Protein AF-A0A9X8ZY82-F1 (afdb_monomer_lite)

Secondary structure (DSSP, 8-state):
-HHHHHHHHHH----EEEE--GGGTS-SEEEE--TT---SS----EEPTTEEEEEE-TTSPBPPTT---EEEEEE-

Foldseek 3Di:
DVVQCVVCVPPNDWDKQFDDDVVVPGGFAIDTPDPVDDDPDGDNHDGDPQKDKAFAAPVRDGDDPPDHGDIDMDGD

Organism: Bacillus cereus (NCBI:txid1396)

Sequence (76 aa):
RRFKGIFYNVQQTKLINLYGPTEATVDVTYYDCDLEKEAMIIPIGRPIDNTELYVLDQYQQVVPIGVAGELYLGGV

pLDDT: mean 88.61, std 11.38, range [57.22, 98.69]

InterPro domains:
  IPR000873 AMP-dependent synthetase/ligase domain [PF00501] (2-75)

Radius of gyration: 15.08 Å; chains: 1; bounding box: 36×20×35 Å

Structure (mmCIF, N/CA/C/O backbone):
data_AF-A0A9X8ZY82-F1
#
_entry.id   AF-A0A9X8ZY82-F1
#
loop_
_atom_site.group_PDB
_atom_site.id
_atom_site.type_symbol
_atom_site.label_atom_id
_atom_site.label_alt_id
_atom_site.label_comp_id
_atom_site.label_asym_id
_atom_site.label_entity_id
_atom_site.label_seq_id
_atom_site.pdbx_PDB_ins_code
_atom_site.Cartn_x
_atom_site.Cartn_y
_atom_site.Cartn_z
_atom_site.occupancy
_atom_site.B_iso_or_equiv
_atom_s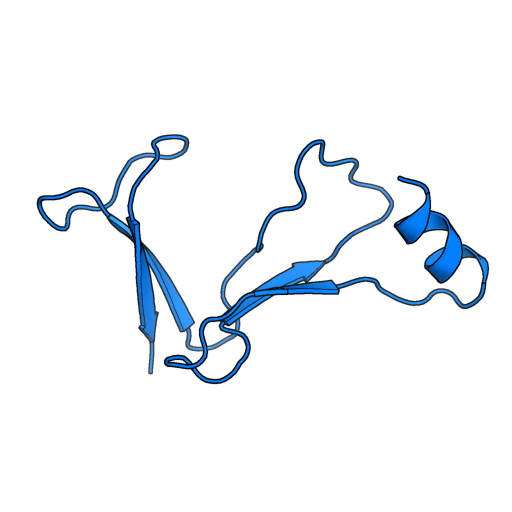ite.auth_seq_id
_atom_site.auth_comp_id
_atom_site.auth_asym_id
_atom_site.auth_atom_id
_atom_site.pdbx_PDB_model_num
ATOM 1 N N . ARG A 1 1 ? 3.332 8.167 -18.386 1.00 57.22 1 ARG A N 1
ATOM 2 C CA . ARG A 1 1 ? 3.724 7.554 -19.684 1.00 57.22 1 ARG A CA 1
ATOM 3 C C . ARG A 1 1 ? 5.210 7.764 -20.004 1.00 57.22 1 ARG A C 1
ATOM 5 O O . ARG A 1 1 ? 5.934 6.783 -20.047 1.00 57.22 1 ARG A O 1
ATOM 12 N N . ARG A 1 2 ? 5.706 9.008 -20.119 1.00 66.94 2 ARG A N 1
ATOM 13 C CA . ARG A 1 2 ? 7.114 9.305 -20.473 1.00 66.94 2 ARG A CA 1
ATOM 14 C C . ARG A 1 2 ? 8.167 8.754 -19.492 1.00 66.94 2 ARG A C 1
ATOM 16 O O . ARG A 1 2 ? 9.153 8.187 -19.935 1.00 66.94 2 ARG A O 1
ATOM 23 N N . PHE A 1 3 ? 7.933 8.869 -18.183 1.00 69.31 3 PHE A N 1
ATOM 24 C CA . PHE A 1 3 ? 8.896 8.464 -17.145 1.00 69.31 3 PHE A CA 1
ATOM 25 C C . PHE A 1 3 ? 9.258 6.969 -17.212 1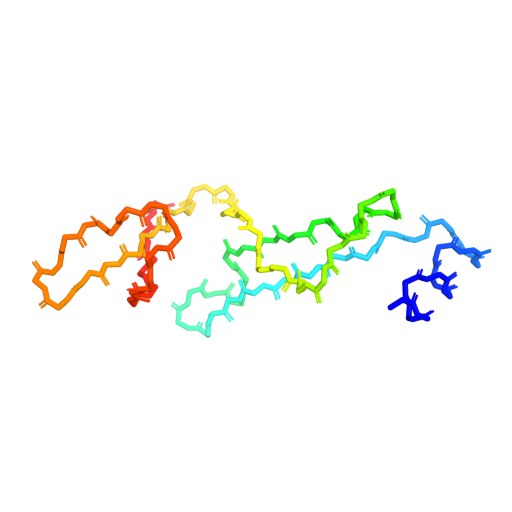.00 69.31 3 PHE A C 1
ATOM 27 O O . PHE A 1 3 ? 10.421 6.599 -17.187 1.00 69.31 3 PHE A O 1
ATOM 34 N N . LYS A 1 4 ? 8.256 6.111 -17.409 1.00 64.50 4 LYS A N 1
ATOM 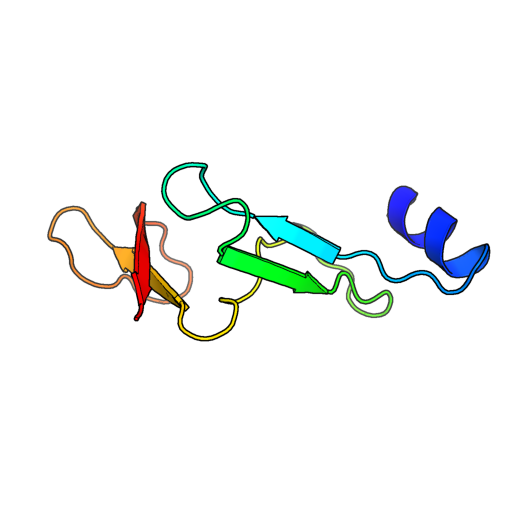35 C CA . LYS A 1 4 ? 8.386 4.650 -17.450 1.00 64.50 4 LYS A CA 1
ATOM 36 C C . LYS A 1 4 ? 9.162 4.134 -18.672 1.00 64.50 4 LYS A C 1
ATOM 38 O O . LYS A 1 4 ? 10.022 3.270 -18.537 1.00 64.50 4 LYS A O 1
ATOM 43 N N . GLY A 1 5 ? 8.892 4.699 -19.853 1.00 68.50 5 GLY A N 1
ATOM 44 C CA . GLY A 1 5 ? 9.579 4.323 -21.095 1.00 68.50 5 GLY A CA 1
ATOM 45 C C . GLY A 1 5 ? 11.055 4.729 -21.126 1.00 68.50 5 GLY A C 1
ATOM 46 O O . GLY A 1 5 ? 11.843 4.086 -21.808 1.00 68.50 5 GLY A O 1
ATOM 47 N N . ILE A 1 6 ? 11.447 5.757 -20.363 1.00 73.62 6 ILE A N 1
ATOM 48 C CA . ILE A 1 6 ? 12.852 6.172 -20.253 1.00 73.62 6 ILE A CA 1
ATOM 49 C C . ILE A 1 6 ? 13.680 5.093 -19.544 1.00 73.62 6 ILE A C 1
ATOM 51 O O . ILE A 1 6 ? 14.731 4.721 -20.045 1.00 73.62 6 ILE A O 1
ATOM 55 N N . PHE A 1 7 ? 13.218 4.554 -18.414 1.00 71.38 7 PHE A N 1
ATOM 56 C CA . PHE A 1 7 ? 14.023 3.598 -17.642 1.00 71.38 7 PHE A CA 1
ATOM 57 C C . PHE A 1 7 ? 14.074 2.206 -18.272 1.00 71.38 7 PHE A C 1
ATOM 59 O O . PHE A 1 7 ? 15.133 1.577 -18.285 1.00 71.38 7 PHE A O 1
ATOM 66 N N . TYR A 1 8 ? 12.965 1.740 -18.849 1.00 72.50 8 TYR A N 1
ATOM 67 C CA . TYR A 1 8 ? 12.956 0.413 -19.455 1.00 72.50 8 TYR A CA 1
ATOM 68 C C . TYR A 1 8 ? 13.811 0.335 -20.721 1.00 72.50 8 TYR A C 1
ATOM 70 O O . TYR A 1 8 ? 14.615 -0.582 -20.864 1.00 72.50 8 TYR A O 1
ATOM 78 N N . ASN A 1 9 ? 13.693 1.317 -21.619 1.00 69.88 9 ASN A N 1
ATOM 79 C CA . ASN A 1 9 ? 14.386 1.275 -22.909 1.00 69.88 9 ASN A CA 1
ATOM 80 C C . ASN A 1 9 ? 15.902 1.478 -22.792 1.00 69.88 9 ASN A C 1
ATOM 82 O O . ASN A 1 9 ? 16.622 1.192 -23.744 1.00 69.88 9 ASN A O 1
ATOM 86 N N . VAL A 1 10 ? 16.391 1.981 -21.653 1.00 68.25 10 VAL A N 1
ATOM 87 C CA . VAL A 1 10 ? 17.820 2.252 -21.456 1.00 68.25 10 VAL A CA 1
ATOM 88 C C . VAL A 1 10 ? 18.537 1.061 -20.809 1.00 68.25 10 VAL A C 1
ATOM 90 O O . VAL A 1 10 ? 19.677 0.804 -21.180 1.00 68.25 10 VAL A O 1
ATOM 93 N N . GLN A 1 11 ? 17.909 0.318 -19.880 1.00 74.06 11 GLN A N 1
ATOM 94 C CA . GLN A 1 11 ? 18.583 -0.782 -19.151 1.00 74.06 11 GLN A CA 1
ATOM 95 C C . GLN A 1 11 ? 17.695 -1.986 -18.770 1.00 74.06 11 GLN A C 1
ATOM 97 O O . GLN A 1 11 ? 18.108 -2.805 -17.955 1.00 74.06 11 GLN A O 1
ATOM 102 N N . GLN A 1 12 ? 16.476 -2.117 -19.307 1.00 80.81 12 GLN A N 1
ATOM 103 C CA . GLN A 1 12 ? 15.482 -3.104 -18.836 1.00 80.81 12 GLN A CA 1
ATOM 104 C C . GLN A 1 12 ? 15.165 -2.998 -17.329 1.00 80.81 12 GLN A C 1
ATOM 106 O O . GLN A 1 12 ? 14.779 -3.973 -16.682 1.00 80.81 12 GLN A O 1
ATOM 111 N N . THR A 1 13 ? 15.310 -1.804 -16.753 1.00 84.12 13 THR A N 1
ATOM 112 C CA . THR A 1 13 ? 15.068 -1.560 -15.3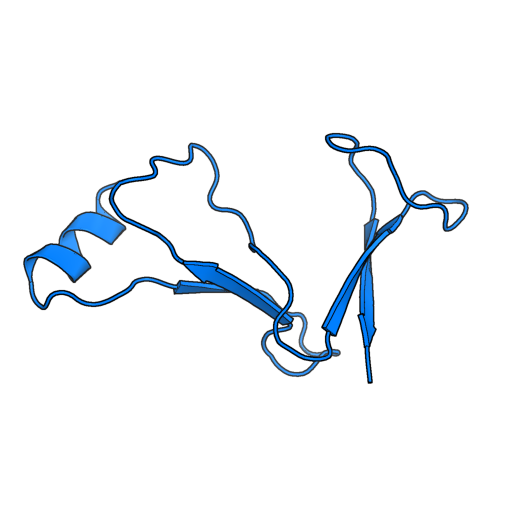28 1.00 84.12 13 THR A CA 1
ATOM 113 C C . THR A 1 13 ? 13.579 -1.634 -15.002 1.00 84.12 13 THR A C 1
ATOM 115 O O . THR A 1 13 ? 12.744 -1.068 -15.713 1.00 84.12 13 THR A O 1
ATOM 118 N N . LYS A 1 14 ? 13.246 -2.290 -13.886 1.00 85.44 14 LYS A N 1
ATOM 119 C CA . LYS A 1 14 ? 11.884 -2.309 -13.341 1.00 85.44 14 LYS A CA 1
ATOM 120 C C . LYS A 1 14 ? 11.582 -1.021 -12.586 1.00 85.44 14 LYS A C 1
ATOM 122 O O . LYS A 1 14 ? 12.414 -0.535 -11.824 1.00 85.44 14 LYS A O 1
ATOM 127 N N . LEU A 1 15 ? 10.373 -0.501 -12.769 1.00 87.81 15 LEU A N 1
ATOM 128 C CA . LEU A 1 15 ? 9.862 0.627 -12.001 1.00 87.81 15 LEU A CA 1
ATOM 129 C C . LEU A 1 15 ? 8.843 0.105 -10.990 1.00 87.81 15 LEU A C 1
ATOM 131 O O . LEU A 1 15 ? 7.812 -0.434 -11.382 1.00 87.81 15 LEU A O 1
ATOM 135 N N . ILE A 1 16 ? 9.125 0.288 -9.705 1.00 91.06 16 ILE A N 1
ATOM 136 C CA . ILE A 1 16 ? 8.232 -0.116 -8.620 1.00 91.06 16 ILE A CA 1
ATOM 137 C C . ILE A 1 16 ? 7.717 1.146 -7.935 1.00 91.06 16 ILE A C 1
ATOM 139 O O . ILE A 1 16 ? 8.506 2.022 -7.586 1.00 91.06 16 ILE A O 1
ATOM 143 N N . ASN A 1 17 ? 6.399 1.250 -7.775 1.00 93.50 17 ASN A N 1
ATOM 144 C CA . ASN A 1 17 ? 5.793 2.267 -6.926 1.00 93.50 17 ASN A CA 1
ATOM 145 C C . ASN A 1 17 ? 5.612 1.666 -5.533 1.00 93.50 17 ASN A C 1
ATOM 147 O O . ASN A 1 17 ? 4.920 0.658 -5.398 1.00 93.50 17 ASN A O 1
ATOM 151 N N . LEU A 1 18 ? 6.256 2.260 -4.537 1.00 96.38 18 LEU A N 1
ATOM 152 C CA . LEU A 1 18 ? 6.192 1.828 -3.147 1.00 96.38 18 LEU A CA 1
ATOM 153 C C . LEU A 1 18 ? 5.373 2.833 -2.343 1.00 96.38 18 LEU A C 1
ATOM 155 O O . LEU A 1 18 ? 5.360 4.028 -2.651 1.00 96.38 18 LEU A O 1
ATOM 159 N N . TYR A 1 19 ? 4.667 2.339 -1.336 1.00 96.81 19 TYR A N 1
ATOM 160 C CA . TYR A 1 19 ? 3.954 3.180 -0.389 1.00 96.81 19 TYR A CA 1
ATOM 161 C C . TYR A 1 19 ? 4.030 2.568 1.001 1.00 96.81 19 TYR A C 1
ATOM 163 O O . TYR A 1 19 ? 3.689 1.394 1.191 1.00 96.81 19 TYR A O 1
ATOM 171 N N . GLY A 1 20 ? 4.378 3.406 1.970 1.00 95.94 20 GLY A N 1
ATOM 172 C CA . GLY A 1 20 ? 4.102 3.174 3.373 1.00 95.94 20 GLY A CA 1
ATOM 173 C C . GLY A 1 20 ? 4.279 4.428 4.228 1.00 95.94 20 GLY A C 1
ATOM 174 O O . GLY A 1 20 ? 5.006 5.352 3.854 1.00 95.94 20 GLY A O 1
ATOM 175 N N . PRO A 1 21 ? 3.551 4.510 5.353 1.00 95.44 21 PRO A N 1
ATOM 176 C CA . PRO A 1 21 ? 3.763 5.544 6.354 1.00 95.44 21 PRO A CA 1
ATOM 177 C C . PRO A 1 21 ? 4.996 5.226 7.214 1.00 95.44 21 PRO A C 1
ATOM 179 O O . PRO A 1 21 ? 5.421 4.074 7.332 1.00 95.44 21 PRO A O 1
ATOM 182 N N . THR A 1 22 ? 5.547 6.246 7.874 1.00 95.50 22 THR A N 1
ATOM 183 C CA . THR A 1 22 ? 6.710 6.091 8.767 1.00 95.50 22 THR A CA 1
ATOM 184 C C . THR A 1 22 ? 6.428 5.095 9.897 1.00 95.50 22 THR A C 1
ATOM 186 O O . THR A 1 22 ? 7.281 4.278 10.235 1.00 95.50 22 THR A O 1
ATOM 189 N N . GLU A 1 23 ? 5.214 5.127 10.444 1.00 95.25 23 GLU A N 1
ATOM 190 C CA . GLU A 1 23 ? 4.724 4.305 11.553 1.00 95.25 23 GLU A CA 1
ATOM 191 C C . GLU A 1 23 ? 4.697 2.802 11.235 1.00 95.25 23 GLU A C 1
ATOM 193 O O . GLU A 1 23 ? 4.660 1.990 12.156 1.00 95.25 23 GLU A O 1
ATOM 198 N N . ALA A 1 24 ? 4.749 2.429 9.952 1.00 90.38 24 ALA A N 1
ATOM 199 C CA . ALA A 1 24 ? 4.720 1.044 9.488 1.00 90.38 24 ALA A CA 1
ATOM 200 C C . ALA A 1 24 ? 6.009 0.624 8.755 1.00 90.38 24 ALA A C 1
ATOM 202 O O . ALA A 1 24 ? 6.000 -0.311 7.964 1.00 90.38 24 ALA A O 1
ATOM 203 N N . THR A 1 25 ? 7.138 1.275 9.064 1.00 85.81 25 THR A N 1
ATOM 204 C CA . THR A 1 25 ? 8.489 0.886 8.609 1.00 85.81 25 THR A CA 1
ATOM 205 C C . THR A 1 25 ? 8.708 1.029 7.097 1.00 85.81 25 THR A C 1
ATOM 207 O O . THR A 1 25 ? 9.091 0.090 6.405 1.00 85.81 25 THR A O 1
ATOM 210 N N . VAL A 1 26 ? 8.582 2.268 6.612 1.00 90.94 26 VAL A N 1
ATOM 211 C CA . VAL A 1 26 ? 8.943 2.714 5.250 1.00 90.94 26 VAL A CA 1
ATOM 212 C C . VAL A 1 26 ? 7.935 2.295 4.184 1.00 90.94 26 VAL A C 1
ATOM 214 O O . VAL A 1 26 ? 7.240 3.161 3.666 1.00 90.94 26 VAL A O 1
ATOM 217 N N . ASP A 1 27 ? 7.822 1.005 3.875 1.00 95.50 27 ASP A N 1
ATOM 218 C CA . ASP A 1 27 ? 6.971 0.513 2.791 1.00 95.50 27 ASP A CA 1
ATOM 219 C C . ASP A 1 27 ? 6.126 -0.668 3.258 1.00 95.50 27 ASP A C 1
ATOM 221 O O . ASP A 1 27 ? 6.625 -1.603 3.876 1.00 95.50 27 ASP A O 1
ATOM 225 N N . VAL A 1 28 ? 4.842 -0.643 2.909 1.00 96.75 28 VAL A N 1
ATOM 226 C CA . VAL A 1 28 ? 3.870 -1.699 3.247 1.00 96.75 28 VAL A CA 1
ATOM 227 C C . VAL A 1 28 ? 3.153 -2.251 2.024 1.00 96.75 28 VAL A C 1
ATOM 229 O O . VAL A 1 28 ? 2.540 -3.315 2.072 1.00 96.75 28 VAL A O 1
ATOM 232 N N . THR A 1 29 ? 3.238 -1.543 0.900 1.00 97.62 29 THR A N 1
ATOM 233 C CA . THR A 1 29 ? 2.684 -1.981 -0.376 1.00 97.62 29 THR A CA 1
ATOM 234 C C . THR A 1 29 ? 3.639 -1.708 -1.517 1.00 97.62 29 THR A C 1
ATOM 236 O O . THR A 1 29 ? 4.466 -0.795 -1.463 1.00 97.62 29 THR A O 1
ATOM 239 N N . TYR A 1 30 ? 3.482 -2.494 -2.576 1.00 96.56 30 TYR A N 1
ATOM 240 C CA . TYR A 1 30 ? 4.175 -2.260 -3.827 1.00 96.56 30 TYR A CA 1
ATOM 241 C C . TYR A 1 30 ? 3.266 -2.494 -5.028 1.00 96.56 30 TYR A C 1
ATOM 243 O O . TYR A 1 30 ? 2.414 -3.391 -5.052 1.00 96.56 30 TYR A O 1
ATOM 251 N N . TYR A 1 31 ? 3.524 -1.721 -6.076 1.00 94.25 31 TYR A N 1
ATOM 252 C CA . TYR A 1 31 ? 2.973 -1.917 -7.404 1.00 94.25 31 TYR A CA 1
ATOM 253 C C . TYR A 1 31 ? 4.100 -2.022 -8.431 1.00 94.25 31 TYR A C 1
ATOM 255 O O . TYR A 1 31 ? 4.875 -1.080 -8.625 1.00 94.25 31 TYR A O 1
ATOM 263 N N . ASP A 1 32 ? 4.166 -3.162 -9.122 1.00 91.19 32 ASP A N 1
ATOM 264 C CA . ASP A 1 32 ? 5.014 -3.303 -10.303 1.00 91.19 32 ASP A CA 1
ATOM 265 C C . ASP A 1 32 ? 4.399 -2.479 -11.436 1.00 91.19 32 ASP A C 1
ATOM 267 O O . ASP A 1 32 ? 3.309 -2.782 -11.937 1.00 91.19 32 ASP A O 1
ATOM 271 N N . CYS A 1 33 ? 5.082 -1.403 -11.825 1.00 87.00 33 CYS A N 1
ATOM 272 C CA . CYS A 1 33 ? 4.680 -0.619 -12.974 1.00 87.00 33 CYS A CA 1
ATOM 273 C C . CYS A 1 33 ? 5.056 -1.402 -14.239 1.00 87.00 33 CYS A C 1
ATOM 275 O O . CYS A 1 33 ? 5.992 -1.043 -14.947 1.00 87.00 33 CYS A O 1
ATOM 277 N N . ASP A 1 34 ? 4.269 -2.423 -14.567 1.00 77.62 34 ASP A N 1
ATOM 278 C CA . ASP A 1 34 ? 4.445 -3.268 -15.749 1.00 77.62 34 ASP A CA 1
ATOM 279 C C . ASP A 1 34 ? 4.086 -2.507 -17.029 1.00 77.62 34 ASP A C 1
ATOM 281 O O . ASP A 1 34 ? 3.014 -1.905 -17.121 1.00 77.62 34 ASP A O 1
ATOM 285 N N . LEU A 1 35 ? 4.995 -2.475 -18.001 1.00 66.19 35 LEU A N 1
ATOM 286 C CA . LEU A 1 35 ? 4.916 -1.681 -19.233 1.00 66.19 35 LEU A CA 1
ATOM 287 C C . LEU A 1 35 ? 3.703 -1.992 -20.093 1.00 66.19 35 LEU A C 1
ATOM 289 O O . LEU A 1 35 ? 3.214 -1.081 -20.757 1.00 66.19 35 LEU A O 1
ATOM 293 N N . GLU A 1 36 ? 3.202 -3.220 -20.036 1.00 69.94 36 GLU A N 1
ATOM 294 C CA . GLU A 1 36 ? 2.046 -3.647 -20.824 1.00 69.94 36 GLU A CA 1
ATOM 295 C C . GLU A 1 36 ? 0.723 -3.122 -20.249 1.00 69.94 36 GLU A C 1
ATOM 297 O O . GLU A 1 36 ? -0.271 -2.990 -20.963 1.00 69.94 36 GLU A O 1
ATOM 302 N N . LYS A 1 37 ? 0.709 -2.754 -18.961 1.00 69.81 37 LYS A N 1
ATOM 303 C CA . LYS A 1 37 ? -0.473 -2.226 -18.277 1.00 69.81 37 LYS A CA 1
ATOM 304 C C . LYS A 1 37 ? -0.418 -0.703 -18.215 1.00 69.81 37 LYS A C 1
ATOM 306 O O . LYS A 1 37 ? 0.266 -0.102 -17.378 1.00 69.81 37 LYS A O 1
ATOM 311 N N . GLU A 1 38 ? -1.182 -0.058 -19.094 1.00 70.25 38 GLU A N 1
ATOM 312 C CA . GLU A 1 38 ? -1.495 1.364 -18.959 1.00 70.25 38 GLU A CA 1
ATOM 313 C C . GLU A 1 38 ? -2.591 1.558 -17.905 1.00 70.25 38 GLU A C 1
ATOM 315 O O . GLU A 1 38 ? -3.774 1.362 -18.167 1.00 70.25 38 GLU A O 1
ATOM 320 N N . ALA A 1 39 ? -2.199 1.984 -16.705 1.00 71.38 39 ALA A N 1
ATOM 321 C CA . ALA A 1 39 ? -3.139 2.478 -15.707 1.00 71.38 39 ALA A CA 1
ATOM 322 C C . ALA A 1 39 ? -3.273 4.005 -15.833 1.00 71.38 39 ALA A C 1
ATOM 324 O O . ALA A 1 39 ? -2.265 4.714 -15.911 1.00 71.38 39 ALA A O 1
ATOM 325 N N . MET A 1 40 ? -4.508 4.526 -15.849 1.00 80.25 40 MET A N 1
ATOM 326 C CA . MET A 1 40 ? -4.742 5.981 -15.794 1.00 80.25 40 MET A CA 1
ATOM 327 C C . MET A 1 40 ? -4.298 6.584 -14.455 1.00 80.25 40 MET A C 1
ATOM 329 O O . MET A 1 40 ? -3.882 7.738 -14.411 1.00 80.25 40 MET A O 1
ATOM 333 N N . ILE A 1 41 ? -4.350 5.788 -13.386 1.00 86.62 41 ILE A N 1
ATOM 334 C CA . ILE A 1 41 ? -3.916 6.128 -12.030 1.00 86.62 41 ILE A CA 1
ATOM 335 C C . ILE A 1 41 ? -2.923 5.050 -11.597 1.00 86.62 41 ILE A C 1
ATOM 337 O O . ILE A 1 41 ? -3.213 3.867 -11.755 1.00 86.62 41 ILE A O 1
ATOM 341 N N . ILE A 1 42 ? -1.754 5.440 -11.080 1.00 90.12 42 ILE A N 1
ATOM 342 C CA . ILE A 1 42 ? -0.779 4.482 -10.542 1.00 90.12 42 ILE A CA 1
ATOM 343 C C . ILE A 1 42 ? -1.223 4.100 -9.123 1.00 90.12 42 ILE A C 1
ATOM 345 O O . ILE A 1 42 ? -1.263 4.980 -8.264 1.00 90.12 42 ILE A O 1
ATOM 349 N N . PRO A 1 43 ? -1.591 2.835 -8.859 1.00 92.75 43 PRO A N 1
ATOM 350 C CA . PRO A 1 43 ? -2.015 2.414 -7.531 1.00 92.75 43 PRO A CA 1
ATOM 351 C C . PRO A 1 43 ? -0.809 2.244 -6.593 1.00 92.75 43 PRO A C 1
ATOM 353 O O . PRO A 1 43 ? 0.335 2.120 -7.035 1.00 92.75 43 PRO A O 1
ATOM 356 N N . ILE A 1 44 ? -1.083 2.177 -5.290 1.00 95.69 44 ILE A N 1
ATOM 357 C CA . ILE A 1 44 ? -0.103 1.759 -4.270 1.00 95.69 44 ILE A CA 1
ATOM 358 C C . ILE A 1 44 ? 0.139 0.239 -4.290 1.00 95.69 44 ILE A C 1
ATOM 360 O O . ILE A 1 44 ? 1.155 -0.251 -3.816 1.00 95.69 44 ILE A O 1
ATOM 364 N N . GLY A 1 45 ? -0.755 -0.504 -4.948 1.00 94.94 45 GLY A N 1
ATOM 365 C CA . GLY A 1 45 ? -0.576 -1.914 -5.260 1.00 94.94 45 GLY A CA 1
ATOM 366 C C . GLY A 1 45 ? -1.106 -2.834 -4.173 1.00 94.94 45 GLY A C 1
ATOM 367 O O . GLY A 1 45 ? -2.242 -2.670 -3.734 1.00 94.94 45 GLY A O 1
ATOM 368 N N . ARG A 1 46 ? -0.318 -3.850 -3.819 1.00 95.69 46 ARG A N 1
ATOM 369 C CA . ARG A 1 46 ? -0.707 -4.918 -2.887 1.00 95.69 46 ARG A CA 1
ATOM 370 C C . ARG A 1 46 ? 0.218 -4.956 -1.670 1.00 95.69 46 ARG A C 1
ATOM 372 O O . ARG A 1 46 ? 1.359 -4.507 -1.809 1.00 95.69 46 ARG A O 1
ATOM 379 N N . PRO A 1 47 ? -0.243 -5.496 -0.525 1.00 97.19 47 PRO A N 1
ATOM 380 C CA . PRO A 1 47 ? 0.611 -5.698 0.640 1.00 97.19 47 PRO A CA 1
ATOM 381 C C . PRO A 1 47 ? 1.898 -6.448 0.295 1.00 97.19 47 PRO A C 1
ATOM 383 O O . PRO A 1 47 ? 1.897 -7.343 -0.560 1.00 97.19 47 PRO A O 1
ATOM 386 N N . ILE A 1 48 ? 2.979 -6.079 0.979 1.00 96.00 48 ILE A N 1
ATOM 387 C CA . ILE A 1 48 ? 4.157 -6.939 1.120 1.00 96.00 48 ILE A CA 1
ATOM 388 C C . ILE A 1 48 ? 3.849 -8.104 2.071 1.00 96.00 48 ILE A C 1
ATOM 390 O O . ILE A 1 48 ? 2.787 -8.157 2.696 1.00 96.00 48 ILE A O 1
ATOM 394 N N . ASP A 1 49 ? 4.780 -9.048 2.171 1.00 96.12 49 ASP A N 1
ATOM 395 C CA . ASP A 1 49 ? 4.620 -10.214 3.036 1.00 96.12 49 ASP A CA 1
ATOM 396 C C . ASP A 1 49 ? 4.349 -9.806 4.493 1.00 96.12 49 ASP A C 1
ATOM 398 O O . ASP A 1 49 ? 4.839 -8.785 4.980 1.00 96.12 49 ASP A O 1
ATOM 402 N N . ASN A 1 50 ? 3.545 -10.620 5.179 1.00 95.19 50 ASN A N 1
ATOM 403 C CA . ASN A 1 50 ? 3.124 -10.437 6.574 1.00 95.19 50 ASN A CA 1
ATOM 404 C C . ASN A 1 50 ? 2.401 -9.114 6.885 1.00 95.19 50 ASN A C 1
ATOM 406 O O . ASN A 1 50 ? 2.178 -8.812 8.052 1.00 95.19 50 ASN A O 1
ATOM 410 N N . THR A 1 51 ? 1.995 -8.351 5.866 1.00 96.06 51 THR A N 1
ATOM 411 C CA . THR A 1 51 ? 1.220 -7.118 6.024 1.00 96.06 51 THR A CA 1
ATOM 412 C C . THR A 1 51 ? -0.206 -7.305 5.519 1.00 96.06 51 THR A C 1
ATOM 414 O O . THR A 1 51 ? -0.441 -7.875 4.454 1.00 96.06 51 THR A O 1
ATOM 417 N N . GLU A 1 52 ? -1.172 -6.780 6.260 1.00 96.62 52 GLU A N 1
ATOM 418 C CA . GLU A 1 52 ? -2.587 -6.775 5.902 1.00 96.62 52 GLU A CA 1
ATOM 419 C C . GLU A 1 52 ? -3.062 -5.341 5.659 1.00 96.62 52 GLU A C 1
ATOM 421 O O . GLU A 1 52 ? -2.654 -4.411 6.355 1.00 96.62 52 GLU A O 1
ATOM 426 N N . LEU A 1 53 ? -3.933 -5.158 4.663 1.00 96.69 53 LEU A N 1
ATOM 427 C CA . LEU A 1 53 ? -4.542 -3.870 4.340 1.00 96.69 53 LEU A CA 1
ATOM 428 C C . LEU A 1 53 ? -6.058 -3.975 4.431 1.00 96.69 53 LEU A C 1
ATOM 430 O O . LEU A 1 53 ? -6.663 -4.865 3.830 1.00 96.69 53 LEU A O 1
ATOM 434 N N . TYR A 1 54 ? -6.664 -2.997 5.093 1.00 97.56 54 TYR A N 1
ATOM 435 C CA . TYR A 1 54 ? -8.109 -2.866 5.210 1.00 97.56 54 TYR A CA 1
ATOM 436 C C . TYR A 1 54 ? -8.532 -1.467 4.785 1.00 97.56 54 TYR A C 1
ATOM 438 O O . TYR A 1 54 ? -7.894 -0.486 5.151 1.00 97.56 54 TYR A O 1
ATOM 446 N N . VAL A 1 55 ? -9.622 -1.362 4.030 1.00 98.19 55 VAL A N 1
ATOM 447 C CA . VAL A 1 55 ? -10.269 -0.074 3.763 1.00 98.19 55 VAL A CA 1
ATOM 448 C C . VAL A 1 55 ? -11.558 -0.053 4.568 1.00 98.19 55 VAL A C 1
ATOM 450 O O . VAL A 1 55 ? -12.456 -0.855 4.303 1.00 98.19 55 VAL A O 1
ATOM 453 N N . LEU A 1 56 ? -11.611 0.805 5.583 1.00 98.62 56 LEU A N 1
ATOM 454 C CA . LEU A 1 56 ? -12.669 0.817 6.588 1.00 98.62 56 LEU A CA 1
ATOM 455 C C . LEU A 1 56 ? -13.551 2.063 6.480 1.00 98.62 56 LEU A C 1
ATOM 457 O O . LEU A 1 56 ? -13.104 3.135 6.066 1.00 98.62 56 LEU A O 1
ATOM 461 N N . ASP A 1 57 ? -14.815 1.920 6.870 1.00 98.44 57 ASP A N 1
ATOM 462 C CA . ASP A 1 57 ? -15.714 3.044 7.112 1.00 98.44 57 ASP A CA 1
ATOM 463 C C . ASP A 1 57 ? -15.575 3.604 8.542 1.00 98.44 57 ASP A C 1
ATOM 465 O O . ASP A 1 57 ? -14.813 3.110 9.375 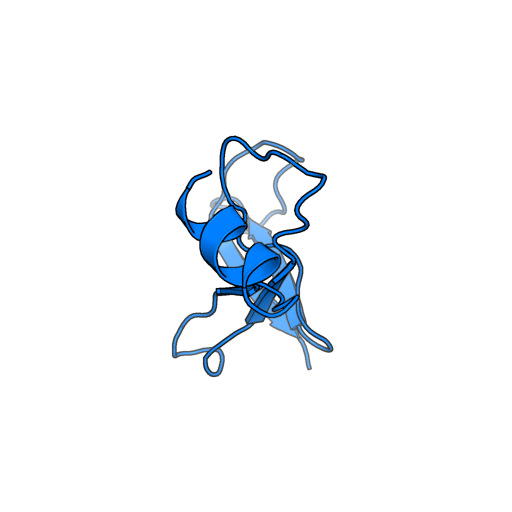1.00 98.44 57 ASP A O 1
ATOM 469 N N . GLN A 1 58 ? -16.358 4.641 8.852 1.00 97.88 58 GLN A N 1
ATOM 470 C CA . GLN A 1 58 ? -16.387 5.284 10.174 1.00 97.88 58 GLN A CA 1
ATOM 471 C C . GLN A 1 58 ? -16.843 4.364 11.325 1.00 97.88 58 GLN A C 1
ATOM 473 O O . GLN A 1 58 ? -16.681 4.717 12.492 1.00 97.88 58 GLN A O 1
ATOM 478 N N . TYR A 1 59 ? -17.435 3.208 11.015 1.00 98.06 59 TYR A N 1
ATOM 479 C CA . TYR A 1 59 ? -17.872 2.197 11.977 1.00 98.06 59 TYR A CA 1
ATOM 480 C C . TYR A 1 59 ? -16.899 1.006 12.042 1.00 98.06 59 TYR A C 1
ATOM 482 O O . TYR A 1 59 ? -17.237 -0.035 12.612 1.00 98.06 59 TYR A O 1
ATOM 490 N N . GLN A 1 60 ? -15.693 1.159 11.479 1.00 97.81 60 GLN A N 1
ATOM 491 C CA . GLN A 1 60 ? -14.631 0.149 11.425 1.00 97.81 60 GLN A CA 1
ATOM 492 C C . GLN A 1 60 ? -15.035 -1.124 10.660 1.00 97.81 60 GLN A C 1
ATOM 494 O O . GLN A 1 60 ? -14.540 -2.212 10.947 1.00 97.81 60 GLN A O 1
ATOM 499 N N . GLN A 1 61 ? -15.940 -1.006 9.685 1.00 98.44 61 GLN A N 1
ATOM 500 C CA . GLN A 1 61 ? -16.337 -2.111 8.810 1.00 98.44 61 GLN A CA 1
ATOM 501 C C . GLN A 1 61 ? -15.628 -2.016 7.458 1.00 98.44 61 GLN A C 1
ATOM 503 O O . GLN A 1 61 ? -15.414 -0.921 6.940 1.00 98.44 61 GLN A O 1
ATOM 508 N N . VAL A 1 62 ? -15.285 -3.163 6.862 1.00 98.25 62 VAL A N 1
ATOM 509 C CA . VAL A 1 62 ? -14.654 -3.210 5.532 1.00 98.25 62 VAL A CA 1
ATOM 510 C C . VAL A 1 62 ? -15.628 -2.716 4.466 1.00 98.25 62 VAL A C 1
ATOM 512 O O . VAL A 1 62 ? -16.753 -3.211 4.362 1.00 98.25 62 VAL A O 1
ATOM 515 N N . VAL A 1 63 ? -15.181 -1.771 3.639 1.00 98.69 63 VAL A N 1
ATOM 516 C CA . VAL A 1 63 ? -15.997 -1.225 2.549 1.00 98.69 63 VAL A CA 1
ATOM 517 C C . VAL A 1 63 ? -15.986 -2.135 1.308 1.00 98.69 63 VAL A C 1
ATOM 519 O O . VAL A 1 63 ? -14.995 -2.823 1.046 1.00 98.69 63 VAL A O 1
ATOM 522 N N . PRO A 1 64 ? -17.058 -2.140 0.491 1.00 98.25 64 PRO A N 1
ATOM 523 C CA . PRO A 1 64 ? -17.078 -2.861 -0.782 1.00 98.25 64 PRO A CA 1
ATOM 524 C C . PRO A 1 64 ? -16.043 -2.347 -1.794 1.00 98.25 64 PRO A C 1
ATOM 526 O O . PRO A 1 64 ? -15.610 -1.195 -1.750 1.00 98.25 64 PRO A O 1
ATOM 529 N N . ILE A 1 65 ? -15.713 -3.179 -2.786 1.00 96.75 65 ILE A N 1
ATOM 530 C CA . ILE A 1 65 ? -14.805 -2.807 -3.883 1.00 96.75 65 ILE A CA 1
ATOM 531 C C . ILE A 1 65 ? -15.304 -1.539 -4.591 1.00 96.75 65 ILE A C 1
ATOM 533 O O . ILE A 1 65 ? -16.452 -1.466 -5.028 1.00 96.75 65 ILE A O 1
ATOM 537 N N . GLY A 1 66 ? -14.408 -0.562 -4.746 1.00 96.00 66 GLY A N 1
ATOM 538 C CA . GLY A 1 66 ? -14.682 0.705 -5.430 1.00 96.00 66 GLY A CA 1
ATOM 539 C C . GLY A 1 66 ? -15.304 1.788 -4.545 1.00 96.00 66 GLY A C 1
ATOM 540 O O . GLY A 1 66 ? -15.428 2.925 -4.997 1.00 96.00 66 GLY A O 1
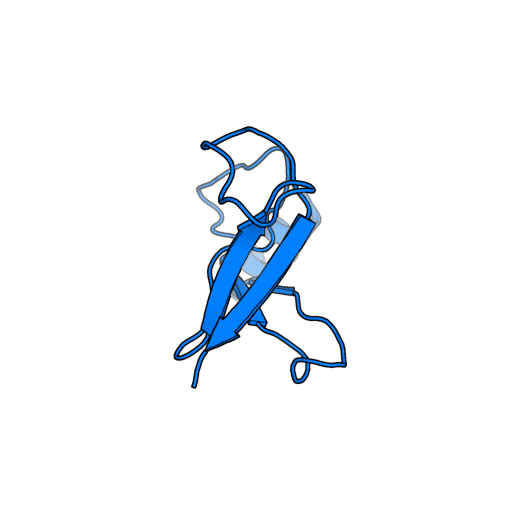ATOM 541 N N . VAL A 1 67 ? -15.655 1.474 -3.295 1.00 98.12 67 VAL A N 1
ATOM 542 C CA . VAL A 1 67 ? -16.100 2.460 -2.305 1.00 98.12 67 VAL A CA 1
ATOM 543 C C . VAL A 1 67 ? -14.882 3.001 -1.556 1.00 98.12 67 VAL A C 1
ATOM 545 O O . VAL A 1 67 ? -13.993 2.245 -1.172 1.00 98.12 67 VAL A O 1
ATOM 548 N N . ALA A 1 68 ? -14.818 4.320 -1.377 1.00 97.75 68 ALA A N 1
ATOM 549 C CA . ALA A 1 68 ? -13.738 4.957 -0.633 1.00 97.75 68 ALA A CA 1
ATOM 550 C C . ALA A 1 68 ? -13.920 4.772 0.884 1.00 97.75 68 ALA A C 1
ATOM 552 O O . ALA A 1 68 ? -15.038 4.840 1.391 1.00 97.75 68 ALA A O 1
ATOM 553 N N . GLY A 1 69 ? -12.808 4.603 1.594 1.00 98.31 69 GLY A N 1
ATOM 554 C CA . GLY A 1 69 ? -12.735 4.533 3.051 1.00 98.31 69 GLY A CA 1
ATOM 555 C C . GLY A 1 69 ? -11.323 4.865 3.533 1.00 98.31 69 GLY A C 1
ATOM 556 O O . GLY A 1 69 ? -10.457 5.220 2.728 1.00 98.31 69 GLY A O 1
ATOM 557 N N . GLU A 1 70 ? -11.093 4.765 4.836 1.00 98.38 70 GLU A N 1
ATOM 558 C CA . GLU A 1 70 ? -9.783 5.004 5.442 1.00 98.38 70 GLU A CA 1
ATOM 559 C C . GLU A 1 70 ? -8.923 3.735 5.376 1.00 98.38 70 GLU A C 1
ATOM 561 O O . GLU A 1 70 ? -9.416 2.626 5.585 1.00 98.38 70 GLU A O 1
ATOM 566 N N . LEU A 1 71 ? -7.638 3.891 5.046 1.00 97.69 71 LEU A N 1
ATOM 567 C CA . LEU A 1 71 ? -6.700 2.778 4.925 1.00 97.69 71 LEU A CA 1
ATOM 568 C C . LEU A 1 71 ? -6.098 2.430 6.293 1.00 97.69 71 LEU A C 1
ATOM 570 O O . LEU A 1 71 ? -5.436 3.261 6.907 1.00 97.69 71 LEU A O 1
ATOM 574 N N . TYR A 1 72 ? -6.273 1.181 6.714 1.00 97.44 72 TYR A N 1
ATOM 575 C CA . TYR A 1 72 ? -5.701 0.602 7.926 1.00 97.44 72 TYR A CA 1
ATOM 576 C C . TYR A 1 72 ? -4.698 -0.493 7.577 1.00 97.44 72 TYR A C 1
ATOM 578 O O . TYR A 1 72 ? -4.866 -1.225 6.596 1.00 97.44 72 TYR A O 1
ATOM 586 N N . LEU A 1 73 ? -3.669 -0.605 8.414 1.00 96.62 73 LEU A N 1
ATOM 587 C CA . LEU A 1 73 ? -2.592 -1.580 8.291 1.00 96.62 73 LEU A CA 1
ATOM 588 C C . LEU A 1 73 ? -2.646 -2.555 9.475 1.00 96.62 73 LEU A C 1
ATOM 590 O O . LEU A 1 73 ? -2.832 -2.135 10.616 1.00 96.62 73 LEU A O 1
ATOM 594 N N . GLY A 1 74 ? -2.479 -3.844 9.191 1.00 94.88 74 GLY A N 1
ATOM 595 C CA . GLY A 1 74 ? -2.330 -4.928 10.165 1.00 94.88 74 GLY A CA 1
ATOM 596 C C . GLY A 1 74 ? -1.223 -5.891 9.731 1.00 94.88 74 GLY A C 1
ATOM 597 O O . GLY A 1 74 ? -0.524 -5.620 8.754 1.00 94.88 74 GLY A O 1
ATOM 598 N N . GLY A 1 75 ? -1.054 -7.013 10.429 1.00 90.88 75 GLY A N 1
ATOM 599 C CA . GLY A 1 75 ? 0.002 -7.985 10.125 1.00 90.88 75 GLY A CA 1
ATOM 600 C C . GLY A 1 75 ? 0.727 -8.520 11.360 1.00 90.88 75 GLY A C 1
ATOM 601 O O . GLY A 1 75 ? 0.318 -8.228 12.487 1.00 90.88 75 GLY A O 1
ATOM 602 N N . VAL A 1 76 ? 1.781 -9.317 11.135 1.00 76.38 76 VAL A N 1
ATOM 603 C CA . VAL A 1 76 ? 2.541 -10.065 12.164 1.00 76.38 76 VAL A CA 1
ATOM 604 C C . VAL A 1 76 ? 4.035 -9.787 12.075 1.00 76.38 76 VAL A C 1
ATOM 606 O O . VAL A 1 76 ? 4.594 -9.944 10.967 1.00 76.38 76 VAL A O 1
#